Protein AF-A0A060WHF2-F1 (afdb_monomer)

Foldseek 3Di:
DCVVVVVVVVVCVVVVVVVVVVVVVCVVVVLDDDPVCPVVCVVDPPPNPD

Secondary structure (DSSP, 8-state):
--HHHHHHHHHHHHHHHHHHHHHHHHHHTTSS--GGGHHHHTTS------

Sequenc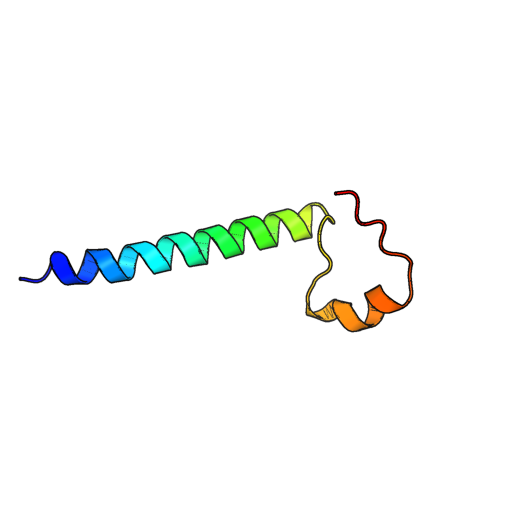e (50 aa):
MSFWAILPVSLPALTITGIWVVYAMALYNQHVCPVDNWYVAKSYPIHVKV

Organism: Oncorhynchus mykiss (NCBI:txid8022)

Structure (mmCIF, N/CA/C/O backbone):
data_AF-A0A060WHF2-F1
#
_entry.id   AF-A0A060WHF2-F1
#
loop_
_atom_site.group_PDB
_atom_site.id
_atom_site.type_symbol
_atom_site.label_atom_id
_atom_site.label_alt_id
_atom_site.label_comp_id
_atom_site.label_asym_id
_atom_site.label_entity_id
_atom_site.label_seq_id
_atom_site.pdbx_PDB_ins_code
_atom_site.Cartn_x
_atom_site.Cartn_y
_atom_site.Cartn_z
_atom_site.occupancy
_atom_site.B_iso_or_equiv
_atom_site.auth_seq_id
_atom_site.auth_comp_id
_atom_site.auth_asym_id
_atom_site.auth_atom_id
_atom_site.pdbx_PDB_model_num
ATOM 1 N N . MET A 1 1 ? -14.133 -0.377 23.849 1.00 60.03 1 MET A N 1
ATOM 2 C CA . MET A 1 1 ? -13.497 -1.411 23.000 1.00 60.03 1 MET A CA 1
ATOM 3 C C . MET A 1 1 ? -13.528 -0.990 21.527 1.00 60.03 1 MET A C 1
ATOM 5 O O . MET A 1 1 ? -14.291 -1.540 20.755 1.00 60.03 1 MET A O 1
ATOM 9 N N . SER A 1 2 ? -12.757 0.027 21.135 1.00 64.25 2 SER A N 1
ATOM 10 C CA . SER A 1 2 ? -12.725 0.529 19.739 1.00 64.25 2 SER A CA 1
ATOM 11 C C . SER A 1 2 ? -11.284 0.716 19.243 1.00 64.25 2 SER A C 1
ATOM 13 O O . SER A 1 2 ? -10.953 0.362 18.117 1.00 64.25 2 SER A O 1
ATOM 15 N N . PHE A 1 3 ? -10.369 1.099 20.140 1.00 65.12 3 PHE A N 1
ATOM 16 C CA . PHE A 1 3 ? -8.935 1.225 19.850 1.00 65.12 3 PHE A CA 1
ATOM 17 C C . PHE A 1 3 ? -8.255 -0.043 19.302 1.00 65.12 3 PHE A C 1
ATOM 19 O O . PHE A 1 3 ? -7.307 0.060 18.530 1.00 65.12 3 PHE A O 1
ATOM 26 N N . TRP A 1 4 ? -8.759 -1.231 19.639 1.00 70.75 4 TRP A N 1
ATOM 27 C CA . TRP A 1 4 ? -8.223 -2.499 19.131 1.00 70.75 4 TRP A CA 1
ATOM 28 C C . TRP A 1 4 ? -8.570 -2.773 17.664 1.00 70.75 4 TRP A C 1
ATOM 30 O O . TRP A 1 4 ? -7.887 -3.569 17.034 1.00 70.75 4 TRP A O 1
ATOM 40 N N . ALA A 1 5 ? -9.591 -2.109 17.110 1.00 74.69 5 ALA A N 1
ATOM 41 C CA . ALA A 1 5 ? -9.967 -2.235 15.701 1.00 74.69 5 ALA A CA 1
ATOM 42 C C . ALA A 1 5 ? -9.177 -1.279 14.791 1.00 74.69 5 ALA A C 1
ATOM 44 O O . ALA A 1 5 ? -9.019 -1.549 13.606 1.00 74.69 5 ALA A O 1
ATOM 45 N N . ILE A 1 6 ? -8.630 -0.190 15.341 1.00 80.12 6 ILE A N 1
ATOM 46 C CA . ILE A 1 6 ? -7.804 0.764 14.587 1.00 80.12 6 ILE A CA 1
ATOM 47 C C . ILE A 1 6 ? -6.436 0.155 14.277 1.00 80.12 6 ILE A C 1
ATOM 49 O O . ILE A 1 6 ? -5.936 0.308 13.170 1.00 80.12 6 ILE A O 1
ATOM 53 N N . LEU A 1 7 ? -5.858 -0.576 15.232 1.00 79.44 7 LEU A N 1
ATOM 54 C CA . LEU A 1 7 ? -4.544 -1.208 15.107 1.00 79.44 7 LEU A CA 1
ATOM 55 C C . LEU A 1 7 ? -4.403 -2.130 13.869 1.00 79.44 7 LEU A C 1
ATOM 57 O O . LEU A 1 7 ? -3.435 -1.964 13.127 1.00 79.44 7 LEU A O 1
ATOM 61 N N . PRO A 1 8 ? -5.340 -3.060 13.580 1.00 82.31 8 PRO A N 1
ATOM 62 C CA . PRO A 1 8 ? -5.258 -3.916 12.397 1.00 82.31 8 PRO A CA 1
ATOM 63 C C . PRO A 1 8 ? -5.608 -3.202 11.088 1.00 82.31 8 PRO A C 1
ATOM 65 O O . PRO A 1 8 ? -5.348 -3.763 10.031 1.00 82.31 8 PRO A O 1
ATOM 68 N N . VAL A 1 9 ? -6.194 -2.001 11.127 1.00 86.12 9 VAL A N 1
ATOM 69 C CA . VAL A 1 9 ? -6.576 -1.238 9.924 1.00 86.12 9 VAL A CA 1
ATOM 70 C C . VAL A 1 9 ? -5.515 -0.198 9.563 1.00 86.12 9 VAL A C 1
ATOM 72 O O . VAL A 1 9 ? -5.223 0.011 8.388 1.00 86.12 9 VAL A O 1
ATOM 75 N N . SER A 1 10 ? -4.884 0.427 10.556 1.00 87.19 10 SER A N 1
ATOM 76 C CA . SER A 1 10 ? -3.838 1.425 10.335 1.00 87.19 10 SER A CA 1
ATOM 77 C C . SER A 1 10 ? -2.551 0.804 9.799 1.00 87.19 10 SER A C 1
ATOM 79 O O . SER A 1 10 ? -1.924 1.386 8.916 1.00 87.19 10 SER A O 1
ATOM 81 N N . LEU A 1 11 ? -2.188 -0.393 10.273 1.00 86.81 11 LEU A N 1
ATOM 82 C CA . LEU A 1 11 ? -1.017 -1.126 9.794 1.00 86.81 11 LEU A CA 1
ATOM 83 C C . LEU A 1 11 ? -1.056 -1.377 8.273 1.00 86.81 11 LEU A C 1
ATOM 85 O O . LEU A 1 11 ? -0.126 -0.941 7.596 1.00 86.81 11 LEU A O 1
ATOM 89 N N . PRO A 1 12 ? -2.103 -2.010 7.699 1.00 88.19 12 PRO A N 1
ATOM 90 C CA . PRO A 1 12 ? -2.191 -2.223 6.259 1.00 88.19 12 PRO A CA 1
ATOM 91 C C . PRO A 1 12 ? -2.363 -0.915 5.488 1.00 88.19 12 PRO A C 1
ATOM 93 O O . PRO A 1 12 ? -1.811 -0.778 4.403 1.00 88.19 12 PRO A O 1
ATOM 96 N N . ALA A 1 13 ? -3.075 0.075 6.034 1.00 91.12 13 ALA A N 1
ATOM 97 C CA . ALA A 1 13 ? -3.214 1.368 5.370 1.00 91.12 13 ALA A CA 1
ATOM 98 C C . ALA A 1 13 ? -1.850 2.060 5.188 1.00 91.12 13 ALA A C 1
ATOM 100 O O . ALA A 1 13 ? -1.545 2.555 4.102 1.00 91.12 13 ALA A O 1
ATOM 101 N N . LEU A 1 14 ? -0.996 2.042 6.215 1.00 90.56 14 LEU A N 1
ATOM 102 C CA . LEU A 1 14 ? 0.352 2.611 6.154 1.00 90.56 14 LEU A CA 1
ATOM 103 C C . LEU A 1 14 ? 1.290 1.797 5.257 1.00 90.56 14 LEU A C 1
ATOM 105 O O . LEU A 1 14 ? 2.055 2.375 4.490 1.00 90.56 14 LEU A O 1
ATOM 109 N N . THR A 1 15 ? 1.236 0.465 5.308 1.00 92.94 15 THR A N 1
ATOM 110 C CA . THR A 1 15 ? 2.106 -0.362 4.460 1.00 92.94 15 THR A CA 1
ATOM 111 C C . THR A 1 15 ? 1.720 -0.275 2.990 1.00 92.94 15 THR A C 1
ATOM 113 O O . THR A 1 15 ? 2.600 -0.112 2.151 1.00 92.94 15 THR A O 1
ATOM 116 N N . ILE A 1 16 ? 0.427 -0.312 2.659 1.00 94.00 16 ILE A N 1
ATOM 117 C CA . ILE A 1 16 ? -0.048 -0.193 1.274 1.00 94.00 16 ILE A CA 1
ATOM 118 C C . ILE A 1 16 ? 0.328 1.176 0.708 1.00 94.00 16 ILE A 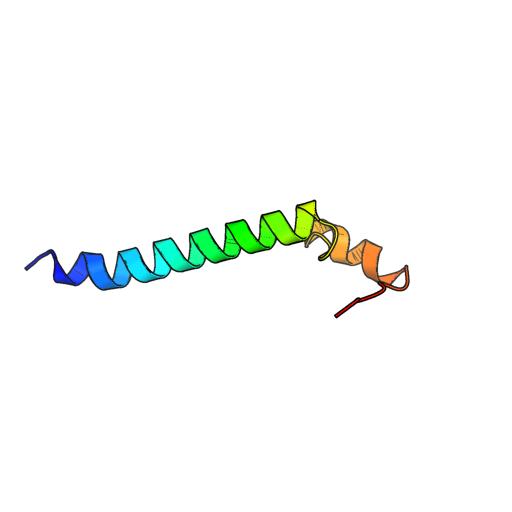C 1
ATOM 120 O O . ILE A 1 16 ? 0.894 1.251 -0.381 1.00 94.00 16 ILE A O 1
ATOM 124 N N . THR A 1 17 ? 0.075 2.256 1.452 1.00 94.06 17 THR A N 1
ATOM 125 C CA . THR A 1 17 ? 0.454 3.608 1.010 1.00 94.06 17 THR A CA 1
ATOM 126 C C . THR A 1 17 ? 1.968 3.750 0.851 1.00 94.06 17 THR A C 1
ATOM 128 O O . THR A 1 17 ? 2.421 4.280 -0.161 1.00 94.06 17 THR A O 1
ATOM 131 N N . GLY A 1 18 ? 2.763 3.199 1.772 1.00 92.44 18 GLY A N 1
ATOM 132 C CA . GLY A 1 18 ? 4.222 3.165 1.659 1.00 92.44 18 GLY A CA 1
ATOM 133 C C . GLY A 1 18 ? 4.717 2.412 0.419 1.00 92.44 18 GLY A C 1
ATOM 134 O O . GLY A 1 18 ? 5.563 2.923 -0.312 1.00 92.44 18 GLY A O 1
ATOM 135 N N . 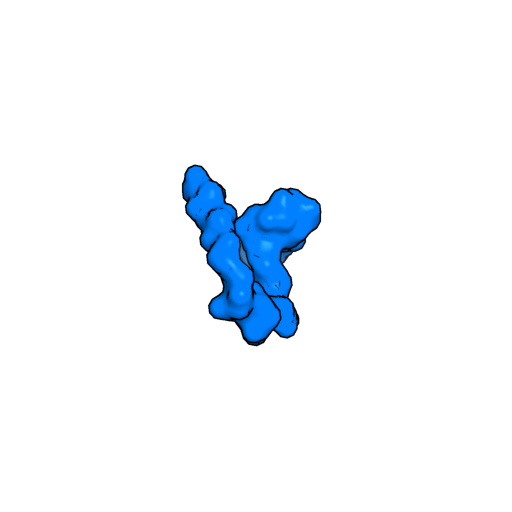ILE A 1 19 ? 4.155 1.233 0.135 1.00 92.62 19 ILE A N 1
ATOM 136 C CA . ILE A 1 19 ? 4.503 0.433 -1.050 1.00 92.62 19 ILE A CA 1
ATOM 137 C C . ILE A 1 19 ? 4.184 1.200 -2.338 1.00 92.62 19 ILE A C 1
ATOM 139 O O . ILE A 1 19 ? 5.012 1.229 -3.247 1.00 92.62 19 ILE A O 1
ATOM 143 N N . TRP A 1 20 ? 3.032 1.873 -2.409 1.00 89.81 20 TRP A N 1
ATOM 144 C CA . TRP A 1 20 ? 2.663 2.707 -3.557 1.00 89.81 20 TRP A CA 1
ATOM 145 C C . TRP A 1 20 ? 3.631 3.869 -3.780 1.00 89.81 20 TRP A C 1
ATOM 147 O O . TRP A 1 20 ? 4.007 4.140 -4.919 1.00 89.81 20 TRP A O 1
ATOM 157 N N . VAL A 1 21 ? 4.070 4.534 -2.708 1.00 90.75 21 VAL A N 1
ATOM 158 C CA . VAL A 1 21 ? 5.056 5.619 -2.802 1.00 90.75 21 VAL A CA 1
ATOM 159 C C . VAL A 1 21 ? 6.388 5.092 -3.328 1.00 90.75 21 VAL A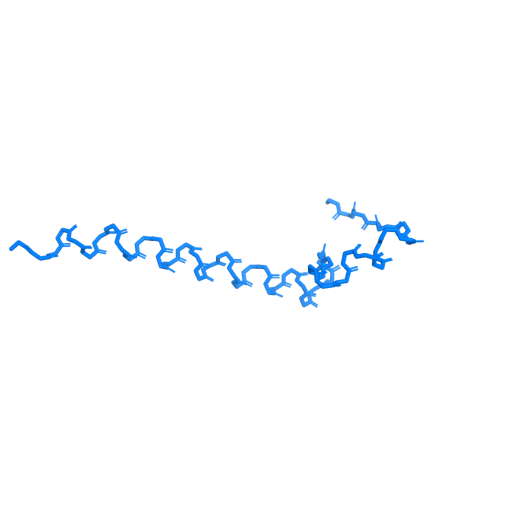 C 1
ATOM 161 O O . VAL A 1 21 ? 6.933 5.666 -4.266 1.00 90.75 21 VAL A O 1
ATOM 164 N N . VAL A 1 22 ? 6.898 3.981 -2.789 1.00 90.00 22 VAL A N 1
ATOM 165 C CA . VAL A 1 22 ? 8.152 3.375 -3.270 1.00 90.00 22 VAL A CA 1
ATOM 166 C C . VAL A 1 22 ? 8.029 2.940 -4.731 1.00 90.00 22 VAL A C 1
ATOM 168 O O . VAL A 1 22 ? 8.941 3.187 -5.518 1.00 90.00 22 VAL A O 1
ATOM 171 N N . TYR A 1 23 ? 6.892 2.357 -5.117 1.00 85.19 23 TYR A N 1
ATOM 172 C CA . TYR A 1 23 ? 6.613 1.982 -6.502 1.00 85.19 23 TYR A CA 1
ATOM 173 C C . TYR A 1 23 ? 6.630 3.199 -7.436 1.00 85.19 23 TYR A C 1
ATOM 175 O O . TYR A 1 23 ? 7.311 3.178 -8.461 1.00 85.19 23 TYR A O 1
ATOM 183 N N . ALA A 1 24 ? 5.956 4.287 -7.053 1.00 84.50 24 ALA A N 1
ATOM 184 C CA . ALA A 1 24 ? 5.970 5.534 -7.809 1.00 84.50 24 ALA A CA 1
ATOM 185 C C . ALA A 1 24 ? 7.389 6.113 -7.920 1.00 84.50 24 ALA A C 1
ATOM 187 O O . ALA A 1 24 ? 7.807 6.504 -9.006 1.00 84.50 24 ALA A O 1
ATOM 188 N N . MET A 1 25 ? 8.170 6.114 -6.837 1.00 87.06 25 MET A N 1
ATOM 189 C CA . MET A 1 25 ? 9.561 6.58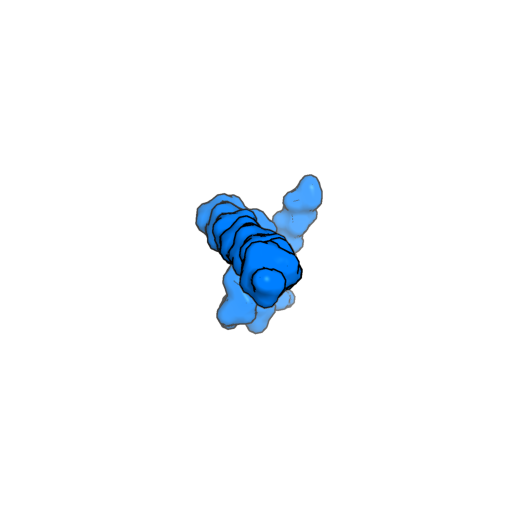6 -6.862 1.00 87.06 25 MET A CA 1
ATOM 190 C C . MET A 1 25 ? 10.446 5.735 -7.783 1.00 87.06 25 MET A C 1
ATOM 192 O O . MET A 1 25 ? 11.255 6.277 -8.535 1.00 87.06 25 MET A O 1
ATOM 196 N N . ALA A 1 26 ? 10.266 4.413 -7.784 1.00 83.69 26 ALA A N 1
ATOM 197 C CA . ALA A 1 26 ? 10.993 3.507 -8.670 1.00 83.69 26 ALA A CA 1
ATOM 198 C C . ALA A 1 26 ? 10.640 3.727 -10.155 1.00 83.69 26 ALA A C 1
ATOM 200 O O . ALA A 1 26 ? 11.514 3.640 -11.019 1.00 83.69 26 ALA A O 1
ATOM 201 N N . LEU A 1 27 ? 9.382 4.068 -10.446 1.00 81.44 27 LEU A N 1
ATOM 202 C CA . LEU A 1 27 ? 8.912 4.487 -11.770 1.00 81.44 27 LEU A CA 1
ATOM 203 C C . LEU A 1 27 ? 9.520 5.822 -12.212 1.00 81.44 27 LEU A C 1
ATOM 205 O O . LEU A 1 27 ? 10.036 5.929 -13.327 1.00 81.44 27 LEU A O 1
ATOM 209 N N . TYR A 1 28 ? 9.502 6.829 -11.334 1.00 80.19 28 TYR A N 1
ATOM 210 C CA . TYR A 1 28 ? 10.083 8.143 -11.620 1.00 80.19 28 TYR A CA 1
ATOM 211 C C . TYR A 1 28 ? 11.582 8.056 -11.903 1.00 80.19 28 TYR A C 1
ATOM 213 O O . TYR A 1 28 ? 12.066 8.713 -12.820 1.00 80.19 28 TYR A O 1
ATOM 221 N N . ASN A 1 29 ? 12.305 7.197 -11.181 1.00 80.31 29 ASN A N 1
ATOM 222 C CA . ASN A 1 29 ? 13.736 6.993 -11.397 1.00 80.31 29 ASN A CA 1
ATOM 223 C C . ASN A 1 29 ? 14.060 6.011 -12.540 1.00 80.31 29 ASN A C 1
ATOM 225 O O . ASN A 1 29 ? 15.222 5.667 -12.728 1.00 80.31 29 ASN A O 1
ATOM 229 N N . GLN A 1 30 ? 13.056 5.540 -13.294 1.00 72.88 30 GLN A N 1
ATOM 230 C CA . GLN A 1 30 ? 13.199 4.583 -14.405 1.00 72.88 30 GLN A CA 1
ATOM 231 C C . GLN A 1 30 ? 13.821 3.230 -14.004 1.00 72.88 30 GLN A C 1
ATOM 233 O O . GLN A 1 30 ? 14.379 2.523 -14.839 1.00 72.88 30 GLN A O 1
ATOM 238 N N . HIS A 1 31 ? 13.716 2.839 -12.731 1.00 71.19 31 HIS A N 1
ATOM 239 C CA . HIS A 1 31 ? 14.213 1.546 -12.244 1.00 71.19 31 HIS A CA 1
ATOM 240 C C . HIS A 1 31 ? 13.241 0.395 -12.535 1.00 71.19 31 HIS A C 1
ATOM 242 O O . HIS A 1 31 ? 13.640 -0.767 -12.546 1.00 71.19 31 HIS A O 1
ATOM 248 N N . VAL A 1 32 ? 11.960 0.699 -12.750 1.00 67.19 32 VAL A N 1
ATOM 249 C CA . VAL A 1 32 ? 10.905 -0.293 -12.980 1.00 67.19 32 VAL A CA 1
ATOM 250 C C . VAL A 1 32 ? 10.013 0.198 -14.114 1.00 67.19 32 VAL A C 1
ATOM 252 O O . VAL A 1 32 ? 9.650 1.373 -14.162 1.00 67.19 32 VAL A O 1
ATOM 255 N N . CYS A 1 33 ? 9.649 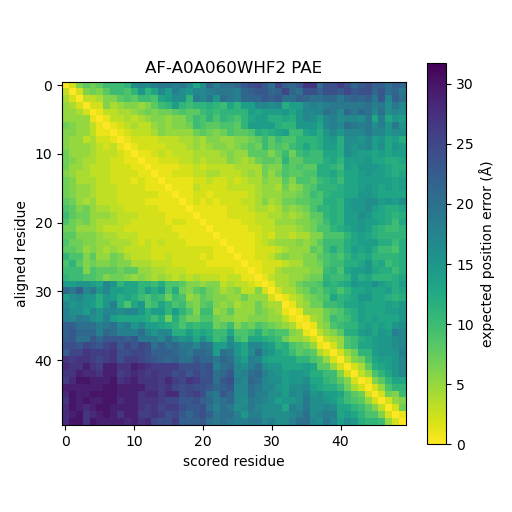-0.692 -15.038 1.00 71.94 33 CYS A N 1
ATOM 256 C CA . CYS A 1 33 ? 8.703 -0.354 -16.096 1.00 71.94 33 CYS A CA 1
ATOM 257 C C . CYS A 1 33 ? 7.262 -0.301 -15.547 1.00 71.94 33 CYS A C 1
ATOM 259 O O . CYS A 1 33 ? 6.883 -1.166 -14.750 1.00 71.94 33 CYS A O 1
ATOM 261 N N . PRO A 1 34 ? 6.437 0.668 -15.990 1.00 67.81 34 PRO A N 1
ATOM 262 C CA . PRO A 1 34 ? 5.020 0.707 -15.644 1.00 67.81 34 PRO A CA 1
ATOM 263 C C . PRO A 1 34 ? 4.309 -0.552 -16.120 1.00 67.81 34 PRO A C 1
ATOM 265 O O . PRO A 1 34 ? 4.613 -1.074 -17.195 1.00 67.81 34 PRO A O 1
ATOM 268 N N . VAL A 1 35 ? 3.350 -1.025 -15.320 1.00 69.31 35 VAL A N 1
ATOM 269 C CA . VAL A 1 35 ? 2.586 -2.248 -15.609 1.00 69.31 35 VAL A CA 1
ATOM 270 C C . VAL A 1 35 ? 1.850 -2.156 -16.950 1.00 69.31 35 VAL A C 1
ATOM 272 O O . VAL A 1 35 ? 1.743 -3.149 -17.661 1.00 69.31 35 VAL A O 1
ATOM 275 N N . ASP A 1 36 ? 1.450 -0.950 -17.356 1.00 65.75 36 ASP A N 1
ATOM 276 C CA . ASP A 1 36 ? 0.815 -0.684 -18.650 1.00 65.75 36 ASP A CA 1
ATOM 277 C C . ASP A 1 36 ? 1.768 -0.888 -19.842 1.00 65.75 36 ASP A C 1
ATOM 279 O O . ASP A 1 36 ? 1.345 -1.284 -20.926 1.00 65.75 36 ASP A O 1
ATOM 283 N N 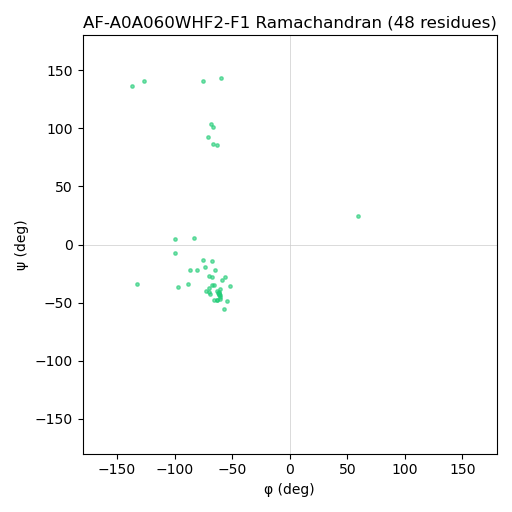. ASN A 1 37 ? 3.078 -0.704 -19.636 1.00 58.19 37 ASN A N 1
ATOM 284 C CA . ASN A 1 37 ? 4.112 -0.835 -20.668 1.00 58.19 37 ASN A CA 1
ATOM 285 C C . ASN A 1 37 ? 4.846 -2.188 -20.635 1.00 58.19 37 ASN A C 1
ATOM 287 O O . ASN A 1 37 ? 5.773 -2.402 -21.423 1.00 58.19 37 ASN A O 1
ATOM 291 N N . TRP A 1 38 ? 4.432 -3.127 -19.773 1.00 57.38 38 TRP A N 1
ATOM 292 C CA . TRP A 1 38 ? 5.007 -4.481 -19.682 1.00 57.38 38 TRP A CA 1
ATOM 293 C C . TRP A 1 38 ? 5.053 -5.198 -21.043 1.00 57.38 38 TRP A C 1
ATOM 295 O O . TRP A 1 38 ? 6.022 -5.894 -21.352 1.00 57.38 38 TRP A O 1
ATOM 305 N N . TYR A 1 39 ? 4.045 -4.981 -21.892 1.00 52.19 39 TYR A N 1
ATOM 306 C CA . TYR A 1 39 ? 3.965 -5.600 -23.217 1.00 52.19 39 TYR A CA 1
ATOM 307 C C . TYR A 1 39 ? 5.016 -5.055 -24.202 1.00 52.19 39 TYR A C 1
ATOM 309 O O . TYR A 1 39 ? 5.453 -5.782 -25.090 1.00 52.19 39 TYR A O 1
ATOM 317 N N . VAL A 1 40 ? 5.477 -3.812 -24.021 1.00 53.00 40 VAL A N 1
ATOM 318 C CA . VAL A 1 40 ? 6.494 -3.169 -24.877 1.00 53.00 40 VAL A CA 1
ATOM 319 C C . VAL A 1 40 ? 7.912 -3.468 -24.373 1.00 53.00 40 VAL A C 1
ATOM 321 O O . VAL A 1 40 ? 8.827 -3.684 -25.168 1.00 53.00 40 VAL A O 1
ATOM 324 N N . ALA A 1 41 ? 8.089 -3.579 -23.053 1.00 56.31 41 ALA A N 1
ATOM 325 C CA . ALA A 1 41 ? 9.375 -3.876 -22.417 1.00 56.31 41 ALA A CA 1
ATOM 326 C C . ALA A 1 41 ? 9.929 -5.274 -22.757 1.00 56.31 41 ALA A C 1
ATOM 328 O O . ALA A 1 41 ? 11.134 -5.487 -22.696 1.00 56.31 41 ALA A O 1
ATOM 329 N N . LYS A 1 42 ? 9.084 -6.224 -23.180 1.00 50.84 42 LYS A N 1
ATOM 330 C CA . LYS A 1 42 ? 9.530 -7.562 -23.609 1.00 50.84 42 LYS A CA 1
ATOM 331 C C . LYS A 1 42 ? 10.352 -7.553 -24.911 1.00 50.84 42 LYS A C 1
ATOM 333 O O . LYS A 1 42 ? 10.998 -8.551 -25.217 1.00 50.84 42 LYS A O 1
ATOM 338 N N . SER A 1 43 ? 10.336 -6.446 -25.659 1.00 51.31 43 SER A N 1
ATOM 339 C CA . SER A 1 43 ? 10.995 -6.332 -26.971 1.00 51.31 43 SER A CA 1
ATOM 340 C C . SER A 1 43 ? 12.357 -5.623 -26.945 1.00 51.31 43 SER A C 1
ATOM 342 O O . SER A 1 43 ? 13.057 -5.645 -27.952 1.00 51.31 43 SER A O 1
ATOM 344 N N . TYR A 1 44 ? 12.771 -5.036 -25.816 1.00 42.84 44 TYR A N 1
ATOM 345 C CA . TYR A 1 44 ? 14.099 -4.430 -25.653 1.00 42.84 44 TYR A CA 1
ATOM 346 C C . TYR A 1 44 ? 14.787 -5.016 -24.414 1.00 42.84 44 TYR A C 1
ATOM 348 O O . TYR A 1 44 ? 14.110 -5.259 -23.417 1.00 42.84 44 TYR A O 1
ATOM 356 N N . PRO A 1 45 ? 16.108 -5.280 -24.443 1.00 46.66 45 PRO A N 1
ATOM 357 C CA . PRO A 1 45 ? 16.806 -5.897 -23.324 1.00 46.66 45 PRO A CA 1
ATOM 358 C C . PRO A 1 45 ? 16.805 -4.918 -22.152 1.00 46.66 45 PRO 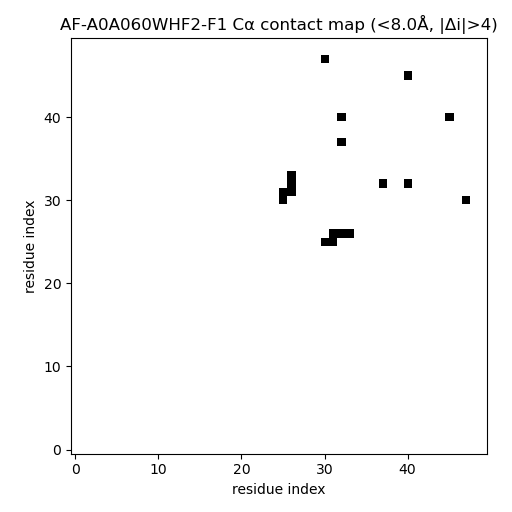A C 1
ATOM 360 O O . PRO A 1 45 ? 17.553 -3.943 -22.115 1.00 46.66 45 PRO A O 1
ATOM 363 N N . ILE A 1 46 ? 15.909 -5.163 -21.204 1.00 54.53 46 ILE A N 1
ATOM 364 C CA . ILE A 1 46 ? 15.791 -4.390 -19.980 1.00 54.53 46 ILE A CA 1
ATOM 365 C C . ILE A 1 46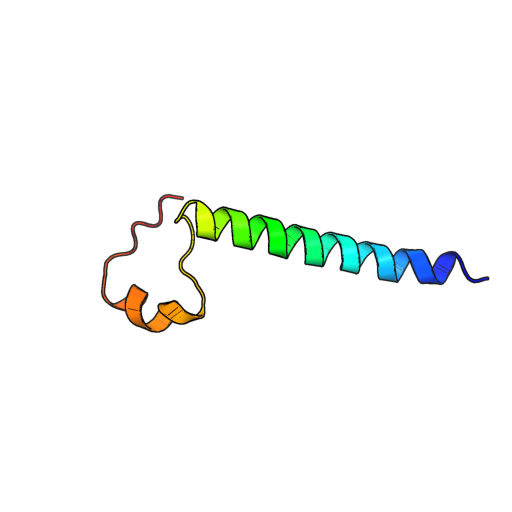 ? 17.060 -4.699 -19.187 1.00 54.53 46 ILE A C 1
ATOM 367 O O . ILE A 1 46 ? 17.215 -5.790 -18.637 1.00 54.53 46 ILE A O 1
ATOM 371 N N . HIS A 1 47 ? 18.005 -3.762 -19.186 1.00 49.25 47 HIS A N 1
ATOM 372 C CA . HIS A 1 47 ? 19.141 -3.776 -18.278 1.00 49.25 47 HIS A CA 1
ATOM 373 C C . HIS A 1 47 ? 18.600 -3.643 -16.852 1.00 49.25 47 HIS A C 1
ATOM 375 O O . HIS A 1 47 ? 18.514 -2.545 -16.307 1.00 49.25 47 HIS A O 1
ATOM 381 N N . VAL A 1 48 ? 18.217 -4.769 -16.250 1.00 53.03 48 VAL A N 1
ATOM 382 C CA . VAL A 1 48 ? 17.983 -4.881 -14.813 1.00 53.03 48 VAL A CA 1
ATOM 383 C C . VAL A 1 48 ? 19.346 -4.705 -14.145 1.00 53.03 48 VAL A C 1
ATOM 385 O O . VAL A 1 48 ? 20.082 -5.664 -13.925 1.00 53.03 48 VAL A O 1
ATOM 388 N N . LYS A 1 49 ? 19.728 -3.449 -13.896 1.00 49.00 49 LYS A N 1
ATOM 389 C CA . LYS A 1 49 ? 20.739 -3.115 -12.895 1.00 49.00 49 LYS A CA 1
ATOM 390 C C . LYS A 1 49 ? 20.087 -3.378 -11.542 1.00 49.00 49 LYS A C 1
ATOM 392 O O . LYS A 1 49 ? 19.344 -2.537 -11.041 1.00 49.00 49 LYS A O 1
ATOM 397 N N . VAL A 1 50 ? 20.292 -4.599 -11.048 1.00 47.62 50 VAL A N 1
ATOM 398 C CA . VAL A 1 50 ? 20.219 -4.895 -9.612 1.00 47.62 50 VAL A CA 1
ATOM 399 C C . VAL A 1 50 ? 21.218 -3.996 -8.892 1.00 47.62 50 VAL A C 1
ATOM 401 O O . VAL A 1 50 ? 22.331 -3.819 -9.444 1.00 47.62 50 VAL A O 1
#

Solvent-accessible surface area (backbone atoms only — not comparable to full-atom values): 3206 Å² total; per-residue (Å²): 143,59,75,76,64,47,56,74,49,52,54,55,52,52,50,53,52,50,51,52,52,53,50,50,51,34,43,75,70,66,76,44,82,55,79,90,46,51,81,62,52,77,78,49,89,74,80,77,78,122

Radius of gyration: 16.95 Å; Cα contacts (8 Å, |Δi|>4): 9; chains: 1; bounding box: 34×16×50 Å

pLDDT: mean 72.68, std 15.76, range [42.84, 94.06]

Mean predicted aligned error: 11.08 Å